Protein AF-A0A427UCH3-F1 (afdb_monomer_lite)

Radius of gyration: 16.62 Å; chains: 1; bounding box: 40×44×36 Å

Structure (mmCIF, N/CA/C/O backbone):
data_AF-A0A427UCH3-F1
#
_entry.id   AF-A0A427UCH3-F1
#
loop_
_atom_site.group_PDB
_atom_site.id
_atom_site.type_symbol
_atom_site.label_atom_id
_atom_site.label_alt_id
_atom_site.label_comp_id
_atom_site.label_asym_id
_atom_site.label_entity_id
_atom_site.label_seq_id
_atom_site.pdbx_PDB_ins_code
_atom_site.Cartn_x
_atom_site.Cartn_y
_atom_site.Cartn_z
_atom_site.occupancy
_atom_site.B_iso_or_equiv
_atom_site.auth_seq_id
_atom_site.auth_comp_id
_atom_site.auth_asym_id
_atom_site.auth_atom_id
_atom_site.pdbx_PDB_model_num
ATOM 1 N N . MET A 1 1 ? -14.580 -13.258 -8.795 1.00 53.81 1 MET A N 1
ATOM 2 C CA . MET A 1 1 ? -13.592 -13.717 -7.803 1.00 53.81 1 MET A CA 1
ATOM 3 C C . MET A 1 1 ? -13.946 -13.201 -6.426 1.00 53.81 1 MET A C 1
ATOM 5 O O . MET A 1 1 ? -14.171 -14.026 -5.560 1.00 53.81 1 MET A O 1
ATOM 9 N N . HIS A 1 2 ? -14.167 -11.894 -6.272 1.00 54.16 2 HIS A N 1
ATOM 10 C CA . HIS A 1 2 ? -14.653 -11.313 -5.014 1.00 54.16 2 HIS A CA 1
ATOM 11 C C . HIS A 1 2 ? -16.099 -10.812 -5.160 1.00 54.16 2 HIS A C 1
ATOM 13 O O . HIS A 1 2 ? -16.547 -10.534 -6.277 1.00 54.16 2 HIS A O 1
ATOM 19 N N . LYS A 1 3 ? -16.847 -10.743 -4.047 1.00 53.16 3 LYS A N 1
ATOM 20 C CA . LYS A 1 3 ? -18.163 -10.068 -3.975 1.00 53.16 3 LYS A CA 1
ATOM 21 C C . LYS A 1 3 ? -17.972 -8.546 -4.135 1.00 53.16 3 LYS A C 1
ATOM 23 O O . LYS A 1 3 ? -16.853 -8.076 -4.306 1.00 53.16 3 LYS A O 1
ATOM 28 N N . THR A 1 4 ? -19.051 -7.761 -4.105 1.00 58.62 4 THR A N 1
ATOM 29 C CA . THR A 1 4 ? -18.969 -6.289 -4.091 1.00 58.62 4 THR A CA 1
ATOM 30 C C . THR A 1 4 ? -18.057 -5.814 -2.954 1.00 58.62 4 THR A C 1
ATOM 32 O O . THR A 1 4 ? -18.387 -6.023 -1.790 1.00 58.62 4 THR A O 1
ATOM 35 N N . ILE A 1 5 ? -16.932 -5.179 -3.297 1.00 65.62 5 ILE A N 1
ATOM 36 C CA . ILE A 1 5 ? -16.004 -4.565 -2.338 1.00 65.62 5 ILE A CA 1
ATOM 37 C C . ILE A 1 5 ? -16.472 -3.132 -2.084 1.00 65.62 5 ILE A C 1
ATOM 39 O O . ILE A 1 5 ? -16.696 -2.365 -3.026 1.00 65.62 5 ILE A O 1
ATOM 43 N N . LEU A 1 6 ? -16.656 -2.779 -0.815 1.00 70.94 6 LEU A N 1
ATOM 44 C CA . LEU A 1 6 ? -17.055 -1.438 -0.406 1.00 70.94 6 LEU A CA 1
ATOM 45 C C . LEU A 1 6 ? -15.803 -0.628 -0.082 1.00 70.94 6 LEU A C 1
ATOM 47 O O . LEU A 1 6 ? -15.117 -0.921 0.884 1.00 70.94 6 LEU A O 1
ATOM 51 N N . LEU A 1 7 ? -15.529 0.403 -0.881 1.00 78.69 7 LEU A N 1
ATOM 52 C CA . LEU A 1 7 ? -14.404 1.308 -0.644 1.00 78.69 7 LEU A CA 1
ATOM 53 C C . LEU A 1 7 ? -14.831 2.516 0.195 1.00 78.69 7 LEU A C 1
ATOM 55 O O . LEU A 1 7 ? -15.853 3.155 -0.105 1.00 78.69 7 LEU A O 1
ATOM 59 N N . THR A 1 8 ? -14.010 2.874 1.183 1.00 83.94 8 THR A N 1
ATOM 60 C CA . THR A 1 8 ? -14.121 4.138 1.924 1.00 83.94 8 THR A CA 1
ATOM 61 C C . THR A 1 8 ? -13.857 5.338 1.004 1.00 83.94 8 THR A C 1
ATOM 63 O O . THR A 1 8 ? -13.273 5.184 -0.078 1.00 83.94 8 THR A O 1
ATOM 66 N N . PRO A 1 9 ? -14.288 6.560 1.367 1.00 87.69 9 PRO A N 1
ATOM 67 C CA . PRO A 1 9 ? -14.000 7.732 0.549 1.00 87.69 9 PRO A CA 1
ATOM 68 C C . PRO A 1 9 ? -12.498 8.047 0.439 1.00 87.69 9 PRO A C 1
ATOM 70 O O . PRO A 1 9 ? -12.105 8.579 -0.601 1.00 87.69 9 PRO A O 1
ATOM 73 N N . LEU A 1 10 ? -11.665 7.690 1.426 1.00 87.69 10 LEU A N 1
ATOM 74 C CA . LEU A 1 10 ? -10.200 7.695 1.308 1.00 87.69 10 LEU A CA 1
ATOM 75 C C . LEU A 1 10 ? -9.702 6.706 0.244 1.00 87.69 10 LEU A C 1
ATOM 77 O O . LEU A 1 10 ? -8.939 7.082 -0.645 1.00 87.69 10 LEU A O 1
ATOM 81 N N . GLN A 1 11 ? -10.154 5.452 0.294 1.00 87.06 11 GLN A N 1
ATOM 82 C CA . GLN A 1 11 ? -9.734 4.416 -0.657 1.00 87.06 11 GLN A CA 1
ATOM 83 C C . GLN A 1 11 ? -10.157 4.738 -2.091 1.00 87.06 11 GLN A C 1
ATOM 85 O O . GLN A 1 11 ? -9.398 4.491 -3.024 1.00 87.06 11 GLN A O 1
ATOM 90 N N . LYS A 1 12 ? -11.343 5.328 -2.282 1.00 87.06 12 LYS A N 1
ATOM 91 C CA . LYS A 1 12 ? -11.791 5.804 -3.600 1.00 87.06 12 LYS A CA 1
ATOM 92 C C . LYS A 1 12 ? -10.859 6.874 -4.157 1.00 87.06 12 LYS A C 1
ATOM 94 O O . LYS A 1 12 ? -10.422 6.745 -5.295 1.00 87.06 12 LYS A O 1
ATOM 99 N N . GLU A 1 13 ? -10.510 7.870 -3.342 1.00 89.81 13 GLU A N 1
ATOM 100 C CA . GLU A 1 13 ? -9.579 8.929 -3.747 1.00 89.81 13 GLU A CA 1
ATOM 101 C C 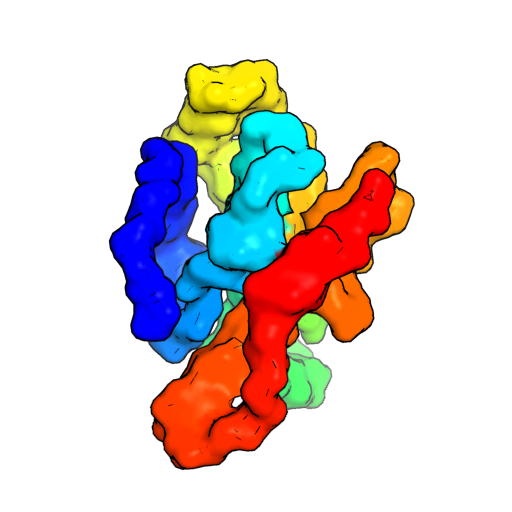. GLU A 1 13 ? -8.215 8.344 -4.135 1.00 89.81 13 GLU A C 1
ATOM 103 O O . GLU A 1 13 ? -7.663 8.699 -5.173 1.00 89.81 13 GLU A O 1
ATOM 108 N N . LEU A 1 14 ? -7.697 7.396 -3.343 1.00 87.81 14 LEU A N 1
ATOM 109 C CA . LEU A 1 14 ? -6.447 6.692 -3.639 1.00 87.81 14 LEU A CA 1
ATOM 110 C C . LEU A 1 14 ? -6.528 5.959 -4.981 1.00 87.81 14 LEU A C 1
ATOM 112 O O . LEU A 1 14 ? -5.664 6.154 -5.838 1.00 87.81 14 LEU A O 1
ATOM 116 N N . VAL A 1 15 ? -7.574 5.157 -5.197 1.00 85.75 15 VAL A N 1
ATOM 117 C CA . VAL A 1 15 ? -7.770 4.395 -6.439 1.00 85.75 15 VAL A CA 1
ATOM 118 C C . VAL A 1 15 ? -7.819 5.309 -7.659 1.00 85.75 15 VAL A C 1
ATOM 120 O O . VAL A 1 15 ? -7.314 4.925 -8.710 1.00 85.75 15 VAL A O 1
ATOM 123 N N . GLU A 1 16 ? -8.372 6.513 -7.544 1.00 86.94 16 GLU A N 1
ATOM 124 C CA . GLU A 1 16 ? -8.479 7.475 -8.647 1.00 86.94 16 GLU A CA 1
ATOM 125 C C . GLU A 1 16 ? -7.159 8.200 -8.980 1.00 86.94 16 GLU A C 1
ATOM 127 O O . GLU A 1 16 ? -7.059 8.849 -10.024 1.00 86.94 16 GLU A O 1
ATOM 132 N N . THR A 1 17 ? -6.109 8.043 -8.169 1.00 87.62 17 THR A N 1
ATOM 133 C CA . THR A 1 17 ? -4.807 8.676 -8.423 1.00 87.62 17 THR A CA 1
ATOM 134 C C . THR A 1 17 ? -4.065 8.083 -9.630 1.00 87.62 17 THR A C 1
ATOM 136 O O . THR A 1 17 ? -4.065 6.865 -9.821 1.00 87.62 17 THR A O 1
ATOM 139 N N . PRO A 1 18 ? -3.321 8.886 -10.419 1.00 85.56 18 PRO A N 1
ATOM 140 C CA . PRO A 1 18 ? -2.504 8.380 -11.531 1.00 85.56 18 PRO A CA 1
ATOM 141 C C . PRO A 1 18 ? -1.542 7.246 -11.137 1.00 85.56 18 PRO A C 1
ATOM 143 O O . PRO A 1 18 ? -1.284 6.337 -11.928 1.00 85.56 18 PRO A O 1
ATOM 146 N N . GLN A 1 19 ? -1.029 7.292 -9.905 1.00 85.69 19 GLN A N 1
ATOM 147 C CA . GLN A 1 19 ? -0.096 6.325 -9.336 1.00 85.69 19 GLN A CA 1
ATOM 148 C C . GLN A 1 19 ? -0.698 4.921 -9.227 1.00 85.69 19 GLN A C 1
ATOM 150 O O . GLN A 1 19 ? 0.004 3.959 -9.529 1.00 85.69 19 GLN A O 1
ATOM 155 N N . LEU A 1 20 ? -1.977 4.801 -8.851 1.00 82.44 20 LEU A N 1
ATOM 156 C CA . LEU A 1 20 ? -2.697 3.522 -8.833 1.00 82.44 20 LEU A CA 1
ATOM 157 C C . LEU A 1 20 ? -3.349 3.201 -10.180 1.00 82.44 20 LEU A C 1
ATOM 159 O O . LEU A 1 20 ? -3.349 2.056 -10.623 1.00 82.44 20 LEU A O 1
ATOM 163 N N . GLN A 1 21 ? -3.844 4.208 -10.895 1.00 83.12 21 GLN A N 1
ATOM 164 C CA . GLN A 1 21 ? -4.494 4.036 -12.196 1.00 83.12 21 GLN A CA 1
ATOM 165 C C . GLN A 1 21 ? -3.574 3.408 -13.253 1.00 83.12 21 GLN A C 1
ATOM 167 O O . GLN A 1 21 ? -4.046 2.668 -14.119 1.00 83.12 21 GLN A O 1
ATOM 172 N N . ARG A 1 22 ? -2.257 3.638 -13.167 1.00 80.44 22 ARG A N 1
ATOM 173 C CA . ARG A 1 22 ? -1.258 2.996 -14.043 1.00 80.44 22 ARG A CA 1
ATOM 174 C C . ARG A 1 22 ? -1.181 1.473 -13.870 1.00 80.44 22 ARG A C 1
ATOM 176 O O . ARG A 1 22 ? -0.729 0.785 -14.779 1.00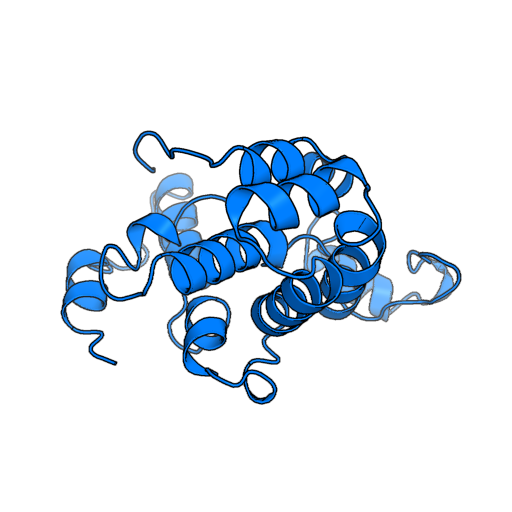 80.44 22 ARG A O 1
ATOM 183 N N . LEU A 1 23 ? -1.638 0.956 -12.728 1.00 73.81 23 LEU A N 1
ATOM 184 C CA . LEU A 1 23 ? -1.674 -0.468 -12.400 1.00 73.81 23 LEU A CA 1
ATOM 185 C C . LEU A 1 23 ? -3.004 -1.117 -12.793 1.00 73.81 23 LEU A C 1
ATOM 187 O O . LEU A 1 23 ? -3.204 -2.287 -12.514 1.00 73.81 23 LEU A O 1
ATOM 191 N N . ARG A 1 24 ? -3.919 -0.427 -13.495 1.00 67.75 24 ARG A N 1
ATOM 192 C CA . ARG A 1 24 ? -5.168 -1.049 -13.989 1.00 67.75 24 ARG A CA 1
ATOM 193 C C . ARG A 1 24 ? -4.933 -2.334 -14.796 1.00 67.75 24 ARG A C 1
ATOM 195 O O . ARG A 1 24 ? -5.820 -3.183 -14.851 1.00 67.75 24 ARG A O 1
ATOM 202 N N . SER A 1 25 ? -3.758 -2.462 -15.414 1.00 54.16 25 SER A N 1
ATOM 203 C CA . SER A 1 25 ? -3.326 -3.647 -16.165 1.00 54.16 25 SER A CA 1
ATOM 204 C C . SER A 1 25 ? -2.624 -4.711 -15.304 1.00 54.16 25 SER A C 1
ATOM 206 O O . SER A 1 25 ? -2.445 -5.830 -15.769 1.00 54.16 25 SER A O 1
ATOM 208 N N . ILE A 1 26 ? -2.217 -4.366 -14.079 1.00 52.62 26 ILE A N 1
ATOM 209 C CA . ILE A 1 26 ? -1.569 -5.223 -13.077 1.00 52.62 26 ILE A CA 1
ATOM 210 C C . ILE A 1 26 ? -2.593 -5.387 -11.947 1.00 52.62 26 ILE A C 1
ATOM 212 O O . ILE A 1 26 ? -2.617 -4.641 -10.975 1.00 52.62 26 ILE A O 1
ATOM 216 N N . GLN A 1 27 ? -3.574 -6.263 -12.157 1.00 48.00 27 GLN A N 1
ATOM 217 C CA . GLN A 1 27 ? -4.700 -6.390 -11.237 1.00 48.00 27 GLN A CA 1
ATOM 218 C C . GLN A 1 27 ? -4.277 -7.092 -9.938 1.00 48.00 27 GLN A C 1
ATOM 220 O O . GLN A 1 27 ? -4.256 -8.316 -9.904 1.00 48.00 27 GLN A O 1
ATOM 225 N N . GLN A 1 28 ? -4.046 -6.331 -8.870 1.00 53.16 28 GLN A N 1
ATOM 226 C CA . GLN A 1 28 ? -3.952 -6.806 -7.482 1.00 53.16 28 GLN A CA 1
ATOM 227 C C . GLN A 1 28 ? -4.889 -5.949 -6.632 1.00 53.16 28 GLN A C 1
ATOM 229 O O . GLN A 1 28 ? -4.505 -4.944 -6.051 1.00 53.16 28 GLN A O 1
ATOM 234 N N . LEU A 1 29 ? -6.176 -6.288 -6.624 1.00 50.06 29 LEU A N 1
ATOM 235 C CA . LEU A 1 29 ? -7.104 -5.730 -5.644 1.00 50.06 29 LEU A CA 1
ATOM 236 C C . LEU A 1 29 ? -8.047 -6.818 -5.159 1.00 50.06 29 LEU A C 1
ATOM 238 O O . LEU A 1 29 ? -8.784 -7.402 -5.960 1.00 50.06 29 LEU A O 1
ATOM 242 N N . GLY A 1 30 ? -8.083 -6.990 -3.837 1.00 48.44 30 GLY A N 1
ATOM 243 C CA . GLY A 1 30 ? -9.351 -7.236 -3.161 1.00 48.44 30 GLY A CA 1
ATOM 244 C C . GLY A 1 30 ? -9.413 -8.324 -2.097 1.00 48.44 30 GLY A C 1
ATOM 245 O O . GLY A 1 30 ? -10.529 -8.617 -1.678 1.00 48.44 30 GLY A O 1
ATOM 246 N N . LEU A 1 31 ? -8.301 -8.904 -1.636 1.00 49.47 31 LEU A N 1
ATOM 247 C CA . LEU A 1 31 ? -8.389 -9.979 -0.639 1.00 49.47 31 LEU A CA 1
ATOM 248 C C . LEU A 1 31 ? -8.176 -9.561 0.813 1.00 49.47 31 LEU A C 1
ATOM 250 O O . LEU A 1 31 ? -8.686 -10.268 1.665 1.00 49.47 31 LEU A O 1
ATOM 254 N N . VAL A 1 32 ? -7.580 -8.409 1.143 1.00 50.78 32 VAL A N 1
ATOM 255 C CA . VAL A 1 32 ? -7.408 -8.012 2.564 1.00 50.78 32 VAL A CA 1
ATOM 256 C C . VAL A 1 32 ? -8.732 -8.041 3.347 1.00 50.78 32 VAL A C 1
ATOM 258 O O . VAL A 1 32 ? -8.791 -8.578 4.451 1.00 50.78 32 VAL A O 1
ATOM 261 N N . ASP A 1 33 ? -9.809 -7.545 2.735 1.00 49.62 33 ASP A N 1
ATOM 262 C CA . ASP A 1 33 ? -11.159 -7.533 3.316 1.00 49.62 33 ASP A CA 1
ATOM 263 C C . ASP A 1 33 ? -11.754 -8.939 3.522 1.00 49.62 33 ASP A C 1
ATOM 265 O O . ASP A 1 33 ? -12.588 -9.151 4.403 1.00 49.62 33 ASP A O 1
ATOM 269 N N . ILE A 1 34 ? -11.335 -9.900 2.695 1.00 51.19 34 ILE A N 1
ATOM 270 C CA . ILE A 1 34 ? -11.792 -11.293 2.730 1.00 51.19 34 ILE A CA 1
ATOM 271 C C . ILE A 1 34 ? -10.908 -12.124 3.660 1.00 51.19 34 ILE A C 1
ATOM 273 O O . ILE A 1 34 ? -11.433 -13.023 4.307 1.00 51.19 34 ILE A O 1
ATOM 277 N N . VAL A 1 35 ? -9.606 -11.818 3.766 1.00 54.16 35 VAL A N 1
ATOM 278 C CA . VAL A 1 35 ? -8.674 -12.587 4.597 1.00 54.16 35 VAL A CA 1
ATOM 279 C C . VAL A 1 35 ? -8.860 -12.295 6.089 1.00 54.16 35 VAL A C 1
ATOM 281 O O . VAL A 1 35 ? -8.677 -13.192 6.891 1.00 54.16 35 VAL A O 1
ATOM 284 N N . TYR A 1 36 ? -9.284 -11.105 6.526 1.00 57.41 36 TYR A N 1
ATOM 285 C CA . TYR A 1 36 ? -9.382 -10.852 7.979 1.00 57.41 36 TYR A CA 1
ATOM 286 C C . TYR A 1 36 ? -10.655 -10.119 8.438 1.00 57.41 36 TYR A C 1
ATOM 288 O O . TYR A 1 36 ? -10.575 -9.058 9.068 1.00 57.41 36 TYR A O 1
ATOM 296 N N . PRO A 1 37 ? -11.860 -10.673 8.194 1.00 47.91 37 PRO A N 1
ATOM 297 C CA . PRO A 1 37 ? -13.099 -10.093 8.694 1.00 47.91 37 PRO A CA 1
ATOM 298 C C . PRO A 1 37 ? -13.250 -10.333 10.208 1.00 47.91 37 PRO A C 1
ATOM 300 O O . PRO A 1 37 ? -13.728 -11.375 10.647 1.00 47.91 37 PRO A O 1
ATOM 303 N N . GLY A 1 38 ? -12.888 -9.334 11.021 1.00 54.38 38 GLY A N 1
ATOM 304 C CA . GLY A 1 38 ? -13.375 -9.207 12.406 1.00 54.38 38 GLY A CA 1
ATOM 305 C C . GLY A 1 38 ? -12.353 -9.335 13.540 1.00 54.38 38 GLY A C 1
ATOM 306 O O . GLY A 1 38 ? -12.752 -9.210 14.695 1.00 54.38 38 GLY A O 1
ATOM 307 N N . ALA A 1 39 ? -11.064 -9.540 13.253 1.00 63.12 39 ALA A N 1
ATOM 308 C CA . ALA A 1 39 ? -10.031 -9.685 14.291 1.00 63.12 39 ALA A CA 1
ATOM 309 C C . ALA A 1 39 ? -9.334 -8.366 14.688 1.00 63.12 39 ALA A C 1
ATOM 311 O O . ALA A 1 39 ? -8.638 -8.326 15.701 1.00 63.12 39 ALA A O 1
ATOM 312 N N . LEU A 1 40 ? -9.507 -7.289 13.912 1.00 73.88 40 LEU A N 1
ATOM 313 C CA . LEU A 1 40 ? -8.768 -6.035 14.094 1.00 73.88 40 LEU A CA 1
ATOM 314 C C . LEU A 1 40 ? -9.677 -4.860 14.489 1.00 73.88 40 LEU A C 1
ATOM 316 O O . LEU A 1 40 ? -10.801 -4.760 13.985 1.00 73.88 40 LEU A O 1
ATOM 320 N N . PRO A 1 41 ? -9.188 -3.926 15.332 1.00 82.69 41 PRO A N 1
ATOM 321 C CA . PRO A 1 41 ? -9.808 -2.617 15.511 1.00 82.69 41 PRO A CA 1
ATOM 322 C C . PRO A 1 41 ? -10.018 -1.902 14.170 1.00 82.69 41 PRO A C 1
ATOM 324 O O . PRO A 1 41 ? -9.214 -2.051 13.250 1.00 82.69 41 PRO A O 1
ATOM 327 N N . GLN A 1 42 ? -11.065 -1.078 14.071 1.00 79.44 42 GLN A N 1
ATOM 328 C CA . GLN A 1 42 ? -11.433 -0.397 12.821 1.00 79.44 42 GLN A CA 1
ATOM 329 C C . GLN A 1 42 ? -10.279 0.429 12.224 1.00 79.44 42 GLN A C 1
ATOM 331 O O . GLN A 1 42 ? -10.106 0.451 11.010 1.00 79.44 42 GLN A O 1
ATOM 336 N N . GLU A 1 43 ? -9.478 1.076 13.072 1.00 82.88 43 GLU A N 1
ATOM 337 C CA . GLU A 1 43 ? -8.301 1.846 12.659 1.00 82.88 43 GLU A CA 1
ATOM 338 C C . GLU A 1 43 ? -7.224 0.958 12.018 1.00 82.88 43 GLU A C 1
ATOM 340 O O . GLU A 1 43 ? -6.756 1.236 10.913 1.00 82.88 43 GLU A O 1
ATOM 345 N N . ASP A 1 44 ? -6.863 -0.140 12.687 1.00 85.38 44 ASP A N 1
ATOM 346 C CA . ASP A 1 44 ? -5.864 -1.088 12.191 1.00 85.38 44 ASP A CA 1
ATOM 347 C C . ASP A 1 44 ? -6.343 -1.744 10.889 1.00 85.38 44 ASP A C 1
ATOM 349 O O . ASP A 1 44 ? -5.559 -1.922 9.960 1.00 85.38 44 ASP A O 1
ATOM 353 N N . LYS A 1 45 ? -7.646 -2.039 10.783 1.00 82.94 45 LYS A N 1
ATOM 354 C CA . LYS A 1 45 ? -8.250 -2.595 9.567 1.00 82.94 45 LYS A CA 1
ATOM 355 C C . LYS A 1 45 ? -8.041 -1.671 8.367 1.00 82.94 45 LYS A C 1
ATOM 357 O O . LYS A 1 45 ? -7.551 -2.121 7.335 1.00 82.94 45 LYS A O 1
ATOM 362 N N . VAL A 1 46 ? -8.330 -0.375 8.520 1.00 84.75 46 VAL A N 1
ATOM 363 C CA . VAL A 1 46 ? -8.121 0.609 7.445 1.00 84.75 46 VAL A CA 1
ATOM 364 C C . VAL A 1 46 ? -6.645 0.690 7.055 1.00 84.75 46 VAL A C 1
ATOM 366 O O . VAL A 1 46 ? -6.338 0.755 5.866 1.00 84.75 46 VAL A O 1
ATOM 369 N N . LYS A 1 47 ? -5.719 0.629 8.023 1.00 88.25 47 LYS A N 1
ATOM 370 C CA . LYS A 1 47 ? -4.278 0.621 7.730 1.00 88.25 47 LYS A CA 1
ATOM 371 C C . LYS A 1 47 ? -3.871 -0.588 6.892 1.00 88.25 47 LYS A C 1
ATOM 373 O O . LYS A 1 47 ? -3.194 -0.428 5.881 1.00 88.25 47 LYS A O 1
ATOM 378 N N . VAL A 1 48 ? -4.319 -1.785 7.265 1.00 85.44 48 VAL A N 1
ATOM 379 C CA . VAL A 1 48 ? -4.018 -3.018 6.521 1.00 85.44 48 VAL A CA 1
ATOM 380 C C . VAL A 1 48 ? -4.641 -2.969 5.119 1.00 85.44 48 VAL A C 1
ATOM 382 O O . VAL A 1 48 ? -3.966 -3.276 4.143 1.00 85.44 48 VAL A O 1
ATOM 385 N N . GLU A 1 49 ? -5.887 -2.512 4.977 1.00 83.50 49 GLU A N 1
ATOM 386 C CA . GLU A 1 49 ? -6.546 -2.375 3.669 1.00 83.50 49 GLU A CA 1
ATOM 387 C C . GLU A 1 49 ? -5.822 -1.389 2.749 1.00 83.50 49 GLU A C 1
ATOM 389 O O . GLU A 1 49 ? -5.582 -1.692 1.580 1.00 83.50 49 GLU A O 1
ATOM 394 N N . VAL A 1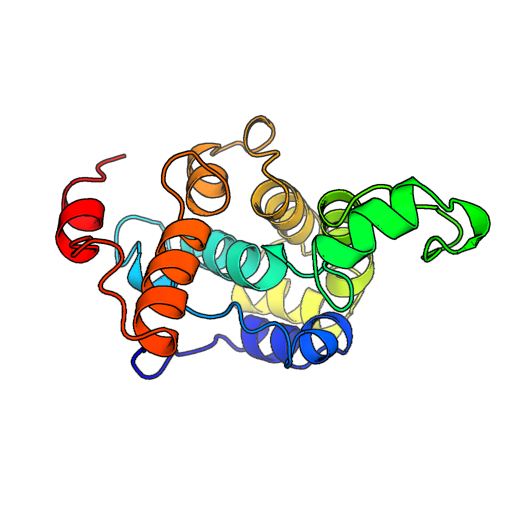 50 ? -5.453 -0.214 3.267 1.00 87.69 50 VAL A N 1
ATOM 395 C CA . VAL A 1 50 ? -4.712 0.792 2.499 1.00 87.69 50 VAL A CA 1
ATOM 396 C C . VAL A 1 50 ? -3.305 0.289 2.165 1.00 87.69 50 VAL A C 1
ATOM 398 O O . VAL A 1 50 ? -2.846 0.492 1.045 1.00 87.69 50 VAL A O 1
ATOM 401 N N . ALA A 1 51 ? -2.634 -0.424 3.071 1.00 88.38 51 ALA A N 1
ATOM 402 C CA . ALA A 1 51 ? -1.339 -1.040 2.791 1.00 88.38 51 ALA A CA 1
ATOM 403 C C . ALA A 1 51 ? -1.433 -2.111 1.699 1.00 88.38 51 ALA A C 1
ATOM 405 O O . ALA A 1 51 ? -0.641 -2.077 0.762 1.00 88.38 51 ALA A O 1
ATOM 406 N N . GLY A 1 52 ? -2.434 -2.994 1.748 1.00 82.19 52 GLY A N 1
ATOM 407 C CA . GLY A 1 52 ? -2.669 -3.979 0.691 1.00 82.19 52 GLY A CA 1
ATOM 408 C C . GLY A 1 52 ? -3.032 -3.340 -0.651 1.00 82.19 52 GLY A C 1
ATOM 409 O O . GLY A 1 52 ? -2.550 -3.780 -1.687 1.00 82.19 52 GLY A O 1
ATOM 410 N N . LEU A 1 53 ? -3.809 -2.252 -0.649 1.00 83.88 53 LEU A N 1
ATOM 411 C CA . LEU A 1 53 ? -4.109 -1.460 -1.850 1.00 83.88 53 LEU A CA 1
ATOM 412 C C . LEU A 1 53 ? -2.841 -0.848 -2.476 1.00 83.88 53 LEU A C 1
ATOM 414 O O . LEU A 1 53 ? -2.779 -0.672 -3.690 1.00 83.88 53 LEU A O 1
ATOM 418 N N . LEU A 1 54 ? -1.845 -0.496 -1.660 1.00 87.06 54 LEU A N 1
ATOM 419 C CA . LEU A 1 54 ? -0.661 0.246 -2.094 1.00 87.06 54 LEU A CA 1
ATOM 420 C C . LEU A 1 54 ? 0.615 -0.598 -2.211 1.00 87.06 54 LEU A C 1
ATOM 422 O O . LEU A 1 54 ? 1.627 -0.052 -2.647 1.00 87.06 54 LEU A O 1
ATOM 426 N N . HIS A 1 55 ? 0.603 -1.886 -1.862 1.00 85.44 55 HIS A N 1
ATOM 427 C CA . HIS A 1 55 ? 1.833 -2.686 -1.799 1.00 85.44 55 HIS A CA 1
ATOM 428 C C . HIS A 1 55 ? 2.561 -2.780 -3.153 1.00 85.44 55 HIS A C 1
ATOM 430 O O . HIS A 1 55 ? 3.759 -2.491 -3.229 1.00 85.44 55 HIS A O 1
ATOM 436 N N . ASP A 1 56 ? 1.818 -2.968 -4.249 1.00 79.62 56 ASP A N 1
ATOM 437 C CA . ASP A 1 56 ? 2.385 -2.971 -5.603 1.00 79.62 56 ASP A CA 1
ATOM 438 C C . ASP A 1 56 ? 2.496 -1.590 -6.249 1.00 79.62 56 ASP A C 1
ATOM 440 O O . ASP A 1 56 ? 2.805 -1.487 -7.440 1.00 79.62 56 ASP A O 1
ATOM 444 N N . VAL A 1 57 ? 2.246 -0.491 -5.526 1.00 84.12 57 VAL A N 1
ATOM 445 C CA . VAL A 1 57 ? 2.194 0.835 -6.160 1.00 84.12 57 VAL A CA 1
ATOM 446 C C . VAL A 1 57 ? 3.509 1.227 -6.830 1.00 84.12 57 VAL A C 1
ATOM 448 O O . VAL A 1 57 ? 3.503 2.058 -7.734 1.00 84.12 57 VAL A O 1
ATOM 451 N N . GLY A 1 58 ? 4.624 0.612 -6.439 1.00 80.44 58 GLY A N 1
ATOM 452 C CA . GLY A 1 58 ? 5.947 0.745 -7.035 1.00 80.44 58 GLY A CA 1
ATOM 453 C C . GLY A 1 58 ? 6.248 -0.203 -8.204 1.00 80.44 58 GLY A C 1
ATOM 454 O O . GLY A 1 58 ? 7.311 -0.089 -8.813 1.00 80.44 58 GLY A O 1
ATOM 455 N N . HIS A 1 59 ? 5.350 -1.109 -8.591 1.00 77.88 59 HIS A N 1
ATOM 456 C CA . HIS A 1 59 ? 5.606 -2.005 -9.719 1.00 77.88 59 HIS A CA 1
ATOM 457 C C . HIS A 1 59 ? 5.742 -1.234 -11.038 1.00 77.88 59 HIS A C 1
ATOM 459 O O . HIS A 1 59 ? 5.097 -0.208 -11.291 1.00 77.88 59 HIS A O 1
ATOM 465 N N . SER A 1 60 ? 6.644 -1.719 -11.889 1.00 68.75 60 SER A N 1
ATOM 466 C CA . SER A 1 60 ? 6.822 -1.230 -13.256 1.00 68.75 60 SER A CA 1
ATOM 467 C C . SER A 1 60 ? 5.977 -2.053 -14.236 1.00 68.75 60 SER A C 1
ATOM 469 O O . SER A 1 60 ? 5.422 -3.091 -13.871 1.00 68.75 60 SER A O 1
ATOM 471 N N . ALA A 1 61 ? 5.849 -1.597 -15.487 1.00 63.16 61 ALA A N 1
ATOM 472 C CA . ALA A 1 61 ? 5.196 -2.400 -16.519 1.00 63.16 61 ALA A CA 1
ATOM 473 C C . ALA A 1 61 ? 5.906 -3.762 -16.639 1.00 63.16 61 ALA A C 1
ATOM 475 O O . ALA A 1 61 ? 7.130 -3.798 -16.720 1.00 63.16 61 ALA A O 1
ATOM 476 N N . TYR A 1 62 ? 5.138 -4.857 -16.663 1.00 59.88 62 TYR A N 1
ATOM 477 C CA . TYR A 1 62 ? 5.631 -6.247 -16.644 1.00 59.88 62 TYR A CA 1
ATOM 478 C C . TYR A 1 62 ? 6.313 -6.701 -15.331 1.00 59.88 62 TYR A C 1
ATOM 480 O O . TYR A 1 62 ? 6.996 -7.728 -15.323 1.00 59.88 62 TYR A O 1
ATOM 488 N N . SER A 1 63 ? 6.102 -5.986 -14.218 1.00 67.31 63 SER A N 1
ATOM 489 C CA . SER A 1 63 ? 6.516 -6.387 -12.861 1.00 67.31 63 SER A CA 1
ATOM 490 C C . SER A 1 63 ? 7.997 -6.809 -12.793 1.00 67.31 63 SER A C 1
ATOM 492 O O . SER A 1 63 ? 8.871 -6.079 -13.267 1.00 67.31 63 SER A O 1
ATOM 494 N N . HIS A 1 64 ? 8.299 -7.986 -12.233 1.00 67.44 64 HIS A N 1
ATOM 495 C CA . HIS A 1 64 ? 9.668 -8.477 -12.046 1.00 67.44 64 HIS A CA 1
ATOM 496 C C . HIS A 1 64 ? 10.442 -8.712 -13.351 1.00 67.44 64 HIS A C 1
ATOM 498 O O . HIS A 1 64 ? 11.671 -8.653 -13.346 1.00 67.44 64 HIS A O 1
ATOM 504 N N . ALA A 1 65 ? 9.759 -8.928 -14.484 1.00 64.94 65 ALA A N 1
ATOM 505 C CA . ALA A 1 65 ? 10.432 -9.177 -15.761 1.00 64.94 65 ALA A CA 1
ATOM 506 C C . ALA A 1 65 ? 11.282 -7.977 -16.207 1.00 64.94 65 ALA A C 1
ATOM 508 O O . ALA A 1 65 ? 12.335 -8.147 -16.821 1.00 64.94 65 ALA A O 1
ATOM 509 N N . VAL A 1 66 ? 10.835 -6.761 -15.883 1.00 68.94 66 VAL A N 1
ATOM 510 C CA . VAL A 1 66 ? 11.552 -5.527 -16.215 1.00 68.94 66 VAL A CA 1
ATOM 511 C C . VAL A 1 66 ? 12.506 -5.116 -15.097 1.00 68.94 66 VAL A C 1
ATOM 513 O O . VAL A 1 66 ? 13.548 -4.541 -15.396 1.00 68.94 66 VAL A O 1
ATOM 516 N N . GLU A 1 67 ? 12.247 -5.471 -13.837 1.00 68.38 67 GLU A N 1
ATOM 517 C CA . GLU A 1 67 ? 13.167 -5.159 -12.734 1.00 68.38 67 GLU A CA 1
ATOM 518 C C . GLU A 1 67 ? 14.575 -5.716 -12.953 1.00 68.38 67 GLU A C 1
ATOM 520 O O . GLU A 1 67 ? 15.555 -4.990 -12.791 1.00 68.38 67 GLU A O 1
ATOM 525 N N . ASP A 1 68 ? 14.696 -6.974 -13.378 1.00 71.38 68 ASP A N 1
ATOM 526 C CA . ASP A 1 68 ? 16.003 -7.579 -13.650 1.00 71.38 68 ASP A CA 1
ATOM 527 C C . ASP A 1 68 ? 16.725 -6.895 -14.816 1.00 71.38 68 ASP A C 1
ATOM 529 O O . ASP A 1 68 ? 17.950 -6.730 -14.800 1.00 71.38 68 ASP A O 1
ATOM 533 N N . VAL A 1 69 ? 15.970 -6.446 -15.820 1.00 73.69 69 VAL A N 1
ATOM 534 C CA . VAL A 1 69 ? 16.499 -5.686 -16.958 1.00 73.69 69 VAL A CA 1
ATOM 535 C C . VAL A 1 69 ? 16.979 -4.306 -16.506 1.00 73.69 69 VAL A C 1
ATOM 537 O O . VAL A 1 69 ? 18.077 -3.897 -16.883 1.00 73.69 69 VAL A O 1
ATOM 540 N N . LEU A 1 70 ? 16.214 -3.610 -15.662 1.00 72.00 70 LEU A N 1
ATOM 541 C CA . LEU A 1 70 ? 16.570 -2.302 -15.100 1.00 72.00 70 LEU A CA 1
ATOM 542 C C . LEU A 1 70 ? 17.772 -2.393 -14.152 1.00 72.00 70 LEU A C 1
ATOM 544 O O . LEU A 1 70 ? 18.644 -1.521 -14.157 1.00 72.00 70 LEU A O 1
ATOM 548 N N . LYS A 1 71 ? 17.881 -3.473 -13.371 1.00 71.12 71 LYS A N 1
ATOM 549 C CA . LYS A 1 71 ? 19.064 -3.744 -12.542 1.00 71.12 71 LYS 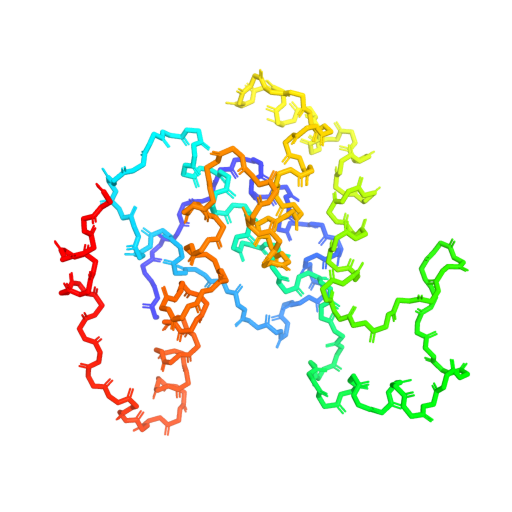A CA 1
ATOM 550 C C . LYS A 1 71 ? 20.320 -3.864 -13.401 1.00 71.12 71 LYS A C 1
ATOM 552 O O . LYS A 1 71 ? 21.332 -3.252 -13.063 1.00 71.12 71 LYS A O 1
ATOM 557 N N . ARG A 1 72 ? 20.239 -4.580 -14.528 1.00 74.62 72 ARG A N 1
ATOM 558 C CA . ARG A 1 72 ? 21.356 -4.782 -15.472 1.00 74.62 72 ARG A CA 1
ATOM 559 C C . ARG A 1 72 ? 21.692 -3.555 -16.320 1.00 74.62 72 ARG A C 1
ATOM 561 O O . ARG A 1 72 ? 22.812 -3.475 -16.809 1.00 74.62 72 ARG A O 1
ATOM 568 N N . ASN A 1 73 ? 20.759 -2.617 -16.484 1.00 75.31 73 ASN A N 1
ATOM 569 C CA . ASN A 1 73 ? 20.931 -1.426 -17.317 1.00 75.31 73 ASN A CA 1
ATOM 570 C C . ASN A 1 73 ? 20.653 -0.148 -16.498 1.00 75.31 73 ASN A C 1
ATOM 572 O O . ASN A 1 73 ? 19.544 0.390 -16.553 1.00 75.31 73 ASN A O 1
ATOM 576 N N . PRO A 1 74 ? 21.641 0.352 -15.728 1.00 73.25 74 PRO A N 1
ATOM 577 C CA . PRO A 1 74 ? 21.475 1.524 -14.864 1.00 73.25 74 PRO A CA 1
ATOM 578 C C . PRO A 1 74 ? 21.028 2.789 -15.607 1.00 73.25 74 PRO A C 1
ATOM 580 O O . PRO A 1 74 ? 20.279 3.590 -15.053 1.00 73.25 74 PRO A O 1
ATOM 583 N N . ASP A 1 75 ? 21.433 2.929 -16.870 1.00 76.31 75 ASP A N 1
ATOM 584 C CA . ASP A 1 75 ? 21.206 4.121 -17.695 1.00 76.31 75 ASP A CA 1
ATOM 585 C C . ASP A 1 75 ? 19.732 4.342 -18.068 1.00 76.31 75 ASP A C 1
ATOM 587 O O . ASP A 1 75 ? 19.329 5.463 -18.370 1.00 76.31 75 ASP A O 1
ATOM 591 N N . ILE A 1 76 ? 18.915 3.284 -18.032 1.00 72.69 76 ILE A N 1
ATOM 592 C CA . ILE A 1 76 ? 17.478 3.334 -18.350 1.00 72.69 76 ILE A CA 1
ATOM 593 C C . ILE A 1 76 ? 16.593 3.236 -17.101 1.00 72.69 76 ILE A C 1
ATOM 595 O O . ILE A 1 76 ? 15.373 3.110 -17.221 1.00 72.69 76 ILE A O 1
ATOM 599 N N . ARG A 1 77 ? 17.183 3.263 -15.895 1.00 69.06 77 ARG A N 1
ATOM 600 C CA . ARG A 1 77 ? 16.409 3.185 -14.652 1.00 69.06 77 ARG A CA 1
ATOM 601 C C . ARG A 1 77 ? 15.508 4.413 -14.515 1.00 69.06 77 ARG A C 1
ATOM 603 O O . ARG A 1 77 ? 15.998 5.538 -14.642 1.00 69.06 77 ARG A O 1
ATOM 610 N N . PRO A 1 78 ? 14.210 4.228 -14.219 1.00 63.88 78 PRO A N 1
ATOM 611 C CA . PRO A 1 78 ? 13.318 5.350 -13.989 1.00 63.88 78 PRO A CA 1
ATOM 612 C C . PRO A 1 78 ? 13.819 6.164 -12.792 1.00 63.88 78 PRO A C 1
ATOM 614 O O . PRO A 1 78 ? 14.015 5.641 -11.695 1.00 63.88 78 PRO A O 1
ATOM 617 N N . GLN A 1 79 ? 14.044 7.455 -13.024 1.00 64.19 79 GLN A N 1
ATOM 618 C CA . GLN A 1 79 ? 14.416 8.410 -11.989 1.00 64.19 79 GLN A CA 1
ATOM 619 C C . GLN A 1 79 ? 13.158 9.147 -11.545 1.00 64.19 79 GLN A C 1
ATOM 621 O O . GLN A 1 79 ? 12.506 9.808 -12.354 1.00 64.19 79 GLN A O 1
ATOM 626 N N . TYR A 1 80 ? 12.825 9.054 -10.261 1.00 60.38 80 TYR A N 1
ATOM 627 C CA . TYR A 1 80 ? 11.719 9.807 -9.674 1.00 60.38 80 TYR A CA 1
ATOM 628 C C . TYR A 1 80 ? 12.280 10.780 -8.641 1.00 60.38 80 TYR A C 1
ATOM 630 O O . TYR A 1 80 ? 12.982 10.379 -7.714 1.00 60.38 80 TYR A O 1
ATOM 638 N N . GLY A 1 81 ? 12.050 12.078 -8.853 1.00 58.44 81 GLY A N 1
ATOM 639 C CA . GLY A 1 81 ? 12.630 13.128 -8.008 1.00 58.44 81 GLY A CA 1
ATOM 640 C C . GLY A 1 81 ? 14.167 13.171 -8.013 1.00 58.44 81 GLY A C 1
ATOM 641 O O . GLY A 1 81 ? 14.758 13.603 -7.031 1.00 58.44 81 GLY A O 1
ATOM 642 N N . GLY A 1 82 ? 14.821 12.690 -9.080 1.00 60.59 82 GLY A N 1
ATOM 643 C CA . GLY A 1 82 ? 16.287 12.678 -9.210 1.00 60.59 82 GLY A CA 1
ATOM 644 C C . GLY A 1 82 ? 17.005 11.540 -8.471 1.00 60.59 82 GLY A C 1
ATOM 645 O O . GLY A 1 82 ? 18.232 11.500 -8.476 1.00 60.59 82 GLY A O 1
ATOM 646 N N . ILE A 1 83 ? 16.268 10.605 -7.859 1.00 58.22 83 ILE A N 1
ATOM 647 C CA . ILE A 1 83 ? 16.832 9.447 -7.154 1.00 58.22 83 ILE A CA 1
ATOM 648 C C . ILE A 1 83 ? 16.524 8.173 -7.947 1.00 58.22 83 ILE A C 1
ATOM 650 O O . ILE A 1 83 ? 15.375 7.914 -8.311 1.00 58.22 83 ILE A O 1
ATOM 654 N N . ILE A 1 84 ? 17.557 7.364 -8.196 1.00 63.19 84 ILE A N 1
ATOM 655 C CA . ILE A 1 84 ? 17.418 6.012 -8.748 1.00 63.19 84 ILE A CA 1
ATOM 656 C C . ILE A 1 84 ? 16.936 5.093 -7.623 1.00 63.19 84 ILE A C 1
ATOM 658 O O . ILE A 1 84 ? 17.578 5.001 -6.577 1.00 63.19 84 ILE A O 1
ATOM 662 N N . ARG A 1 85 ? 15.812 4.404 -7.831 1.00 67.94 85 ARG A N 1
ATOM 663 C CA . ARG A 1 85 ? 15.297 3.382 -6.907 1.00 67.94 85 ARG A CA 1
ATOM 664 C C . ARG A 1 85 ? 15.563 1.996 -7.493 1.00 67.94 85 ARG A C 1
ATOM 666 O O . ARG A 1 85 ? 15.394 1.793 -8.692 1.00 67.94 85 ARG A O 1
ATOM 673 N N . GLU A 1 86 ? 16.062 1.079 -6.664 1.00 65.31 86 GLU A N 1
ATOM 674 C CA . GLU A 1 86 ? 16.637 -0.198 -7.121 1.00 65.31 86 GLU A CA 1
ATOM 675 C C . GLU A 1 86 ? 15.618 -1.337 -7.251 1.00 65.31 86 GLU A C 1
ATOM 677 O O . GLU A 1 86 ? 15.853 -2.283 -8.006 1.00 65.31 86 GLU A O 1
ATOM 682 N N . ASN A 1 87 ? 14.501 -1.248 -6.529 1.00 74.81 87 ASN A N 1
ATOM 683 C CA . ASN A 1 87 ? 13.413 -2.220 -6.531 1.00 74.81 87 ASN A CA 1
ATOM 684 C C . ASN A 1 87 ? 12.045 -1.520 -6.422 1.00 74.81 87 ASN A C 1
ATOM 686 O O . ASN A 1 87 ? 11.959 -0.341 -6.055 1.00 74.81 87 ASN A O 1
ATOM 690 N N . HIS A 1 88 ? 10.982 -2.252 -6.759 1.00 79.62 88 HIS A N 1
ATOM 691 C CA . HIS A 1 88 ? 9.599 -1.799 -6.637 1.00 79.62 88 HIS A CA 1
ATOM 692 C C . HIS A 1 88 ? 9.257 -1.391 -5.200 1.00 79.62 88 HIS A C 1
ATOM 694 O O . HIS A 1 88 ? 8.610 -0.368 -5.034 1.00 79.62 88 HIS A O 1
ATOM 700 N N . GLU A 1 89 ? 9.764 -2.079 -4.169 1.00 83.19 89 GLU A N 1
ATOM 701 C CA . GLU A 1 89 ? 9.534 -1.721 -2.758 1.00 83.19 89 GLU A CA 1
ATOM 702 C C . GLU A 1 89 ? 9.994 -0.293 -2.429 1.00 83.19 89 GLU A C 1
ATOM 704 O O . GLU A 1 89 ? 9.231 0.513 -1.898 1.00 83.19 89 GLU A O 1
ATOM 709 N N . ALA A 1 90 ? 11.230 0.069 -2.792 1.00 82.44 90 ALA A N 1
ATOM 710 C CA . ALA A 1 90 ? 11.758 1.410 -2.555 1.00 82.44 90 ALA A CA 1
ATOM 711 C C . ALA A 1 90 ? 10.996 2.475 -3.356 1.00 82.44 90 ALA A C 1
ATOM 713 O O . ALA A 1 90 ? 10.952 3.644 -2.958 1.00 82.44 90 ALA A O 1
ATOM 714 N N . PHE A 1 91 ? 10.409 2.093 -4.493 1.00 83.75 91 PHE A N 1
ATOM 715 C CA . PHE A 1 91 ? 9.541 2.984 -5.248 1.00 83.75 91 PHE A CA 1
ATOM 716 C C . PHE A 1 91 ? 8.143 3.098 -4.620 1.00 83.75 91 PHE A C 1
ATOM 718 O O . PHE A 1 91 ? 7.642 4.218 -4.515 1.00 83.75 91 PHE A O 1
ATOM 725 N N . SER A 1 92 ? 7.564 2.002 -4.117 1.00 87.44 92 SER A N 1
ATOM 726 C CA . SER A 1 92 ? 6.322 1.996 -3.333 1.00 87.44 92 SER A CA 1
ATOM 727 C C . SER A 1 92 ? 6.452 2.929 -2.129 1.00 87.44 92 SER A C 1
ATOM 729 O O . SER A 1 92 ? 5.653 3.849 -1.972 1.00 87.44 92 SER A O 1
ATOM 731 N N . GLU A 1 93 ? 7.520 2.786 -1.340 1.00 89.75 93 GLU A N 1
ATOM 732 C CA . GLU A 1 93 ? 7.813 3.638 -0.179 1.00 89.75 93 GLU A CA 1
ATOM 733 C C . GLU A 1 93 ? 7.877 5.124 -0.553 1.00 89.75 93 GLU A C 1
ATOM 735 O O . GLU A 1 93 ? 7.310 5.977 0.133 1.00 89.75 93 GLU A O 1
ATOM 740 N N . TYR A 1 94 ? 8.538 5.444 -1.669 1.00 87.75 94 TYR A N 1
ATOM 741 C CA . TYR A 1 94 ? 8.626 6.815 -2.155 1.00 87.75 94 TYR A CA 1
ATOM 742 C C . TYR A 1 94 ? 7.252 7.374 -2.536 1.00 87.75 94 TYR A C 1
ATOM 744 O O . TYR A 1 94 ? 6.907 8.476 -2.106 1.00 87.75 94 TYR A O 1
ATOM 752 N N . VAL A 1 95 ? 6.470 6.631 -3.320 1.00 88.62 95 VAL A N 1
ATOM 753 C CA . VAL A 1 95 ? 5.140 7.061 -3.766 1.00 88.62 95 VAL A CA 1
ATOM 754 C C . VAL A 1 95 ? 4.215 7.272 -2.569 1.00 88.62 95 VAL A C 1
ATOM 756 O O . VAL A 1 95 ? 3.551 8.306 -2.486 1.00 88.62 95 VAL A O 1
ATOM 759 N N . ILE A 1 96 ? 4.222 6.349 -1.608 1.00 91.00 96 ILE A N 1
ATOM 760 C CA . ILE A 1 96 ? 3.367 6.425 -0.423 1.00 91.00 96 ILE A CA 1
ATOM 761 C C . ILE A 1 96 ? 3.714 7.658 0.420 1.00 91.00 96 ILE A C 1
ATOM 763 O O . ILE A 1 96 ? 2.845 8.490 0.687 1.00 91.00 96 ILE A O 1
ATOM 767 N N . ARG A 1 97 ? 4.996 7.841 0.754 1.00 90.88 97 ARG A N 1
ATOM 768 C CA . ARG A 1 97 ? 5.439 8.941 1.624 1.00 90.88 97 ARG A CA 1
ATOM 769 C C . ARG A 1 97 ? 5.446 10.318 0.968 1.00 90.88 97 ARG A C 1
ATOM 771 O O . ARG A 1 97 ? 5.334 11.311 1.671 1.00 90.88 97 ARG A O 1
ATOM 778 N N . ASN A 1 98 ? 5.626 10.408 -0.351 1.00 86.50 98 ASN A N 1
ATOM 779 C CA . ASN A 1 98 ? 5.853 11.696 -1.023 1.00 86.50 98 ASN A CA 1
ATOM 780 C C . ASN A 1 98 ? 4.728 12.086 -1.983 1.00 86.50 98 ASN A C 1
ATOM 782 O O . ASN A 1 98 ? 4.507 13.270 -2.204 1.00 86.50 98 ASN A O 1
ATOM 786 N N . CYS A 1 99 ? 4.021 11.131 -2.593 1.00 87.06 99 CYS A N 1
ATOM 787 C CA . CYS A 1 99 ? 2.921 11.452 -3.505 1.00 87.06 99 CYS A CA 1
ATOM 788 C C . CYS A 1 99 ? 1.576 11.461 -2.779 1.00 87.06 99 CYS A C 1
ATOM 790 O O . CYS A 1 99 ? 0.808 12.403 -2.964 1.00 87.06 99 CYS A O 1
ATOM 792 N N . PHE A 1 100 ? 1.287 10.449 -1.954 1.00 89.06 100 PHE A N 1
ATOM 793 C CA . PHE A 1 100 ? 0.000 10.380 -1.254 1.00 89.06 100 PHE A CA 1
ATOM 794 C C . PHE A 1 100 ? -0.041 11.285 -0.028 1.00 89.06 100 PHE A C 1
ATOM 796 O O . PHE A 1 100 ? -0.973 12.079 0.081 1.00 89.06 100 PHE A O 1
ATOM 803 N N . ALA A 1 101 ? 0.996 11.271 0.816 1.00 87.00 101 ALA A N 1
ATOM 804 C CA . ALA A 1 101 ? 1.037 12.146 1.990 1.00 87.00 101 ALA A CA 1
ATOM 805 C C . ALA A 1 101 ? 1.030 13.646 1.632 1.00 87.00 101 ALA A C 1
ATOM 807 O O . ALA A 1 101 ? 0.461 14.454 2.357 1.00 87.00 101 ALA A O 1
ATOM 808 N N . SER A 1 102 ? 1.617 14.037 0.493 1.00 86.56 102 SER A N 1
ATOM 809 C CA . SER A 1 102 ? 1.627 15.437 0.033 1.00 86.56 102 SER A CA 1
ATOM 810 C C . SER A 1 102 ? 0.389 15.843 -0.777 1.00 86.56 102 SER A C 1
ATOM 812 O O . SER A 1 102 ? 0.246 17.015 -1.134 1.00 86.56 102 SER A O 1
ATOM 814 N N . ASN A 1 103 ? -0.516 14.914 -1.096 1.00 90.44 103 ASN A N 1
ATOM 815 C CA . ASN A 1 103 ? -1.754 15.244 -1.793 1.00 90.44 103 ASN A CA 1
ATOM 816 C C . ASN A 1 103 ? -2.778 15.798 -0.794 1.00 90.44 103 ASN A C 1
ATOM 818 O O . ASN A 1 103 ? -3.331 15.061 0.017 1.00 90.44 103 ASN A O 1
ATOM 822 N N . GLY A 1 104 ? -3.077 17.096 -0.898 1.00 89.75 104 GLY A N 1
ATOM 823 C CA . GLY A 1 104 ? -3.947 17.791 0.055 1.00 89.75 104 GLY A CA 1
ATOM 824 C C . GLY A 1 104 ? -5.375 17.242 0.167 1.00 89.75 104 GLY A C 1
ATOM 825 O O . GLY A 1 104 ? -5.998 17.429 1.206 1.00 89.75 104 GLY A O 1
ATOM 826 N N . ASN A 1 105 ? -5.912 16.565 -0.854 1.00 91.25 105 ASN A N 1
ATOM 827 C CA . ASN A 1 105 ? -7.231 15.928 -0.749 1.00 91.25 105 ASN A CA 1
ATOM 828 C C . ASN A 1 105 ? -7.169 14.611 0.023 1.00 91.25 105 ASN A C 1
ATOM 830 O O . ASN A 1 105 ? -8.034 14.348 0.855 1.00 91.25 105 ASN A O 1
ATOM 834 N N . ILE A 1 106 ? -6.139 13.807 -0.235 1.00 92.19 106 ILE A N 1
ATOM 835 C CA . ILE A 1 106 ? -5.923 12.527 0.443 1.00 92.19 106 ILE A CA 1
ATOM 836 C C . ILE A 1 106 ? -5.568 12.773 1.910 1.00 92.19 106 ILE A C 1
ATOM 838 O O . ILE A 1 106 ? -6.177 12.172 2.788 1.00 92.19 106 ILE A O 1
ATOM 842 N N . ALA A 1 107 ? -4.649 13.704 2.174 1.00 91.25 107 ALA A N 1
ATOM 843 C CA . ALA A 1 107 ? -4.268 14.106 3.523 1.00 91.25 107 ALA A CA 1
ATOM 844 C C . ALA A 1 107 ? -5.486 14.565 4.340 1.00 91.25 107 ALA A C 1
ATOM 846 O O . ALA A 1 107 ? -5.737 14.048 5.423 1.00 91.25 107 ALA A O 1
ATOM 847 N N . ARG A 1 108 ? -6.326 15.435 3.765 1.00 92.38 108 ARG A N 1
ATOM 848 C CA . ARG A 1 108 ? -7.563 15.888 4.416 1.00 92.38 108 ARG A CA 1
ATOM 849 C C . ARG A 1 108 ? -8.515 14.735 4.740 1.00 92.38 108 ARG A C 1
ATOM 851 O O . ARG A 1 108 ? -9.098 14.717 5.812 1.00 92.38 108 ARG A O 1
ATOM 858 N N . LYS A 1 109 ? -8.661 13.754 3.844 1.00 91.88 109 LYS A N 1
ATOM 859 C CA . LYS A 1 109 ? -9.507 12.572 4.088 1.00 91.88 109 LYS A CA 1
ATOM 860 C C . LYS A 1 109 ? -8.973 11.695 5.217 1.00 91.88 109 LYS A C 1
ATOM 862 O O . LYS A 1 109 ? -9.771 11.157 5.972 1.00 91.88 109 LYS A O 1
ATOM 867 N N . VAL A 1 110 ? -7.652 11.562 5.351 1.00 92.12 110 VAL A N 1
ATOM 868 C CA . VAL A 1 110 ? -7.045 10.852 6.489 1.00 92.12 110 VAL A CA 1
ATOM 869 C C . VAL A 1 110 ? -7.388 11.562 7.802 1.00 92.12 110 VAL A C 1
ATOM 871 O O . VAL A 1 110 ? -7.834 10.914 8.747 1.00 92.12 110 VAL A O 1
ATOM 874 N N . GLU A 1 111 ? -7.273 12.889 7.845 1.00 92.38 111 GLU A N 1
ATOM 875 C CA . GLU A 1 111 ? -7.637 13.678 9.028 1.00 92.38 111 GLU A CA 1
ATOM 876 C C . GLU A 1 111 ? -9.141 13.593 9.342 1.00 92.38 111 GLU A C 1
ATOM 878 O O . GLU A 1 111 ? -9.520 13.364 10.488 1.00 92.38 111 GLU A O 1
ATOM 883 N N . GLU A 1 112 ? -10.008 13.742 8.336 1.00 90.44 112 GLU A N 1
ATOM 884 C CA . GLU A 1 112 ? -11.468 13.760 8.500 1.00 90.44 112 GLU A CA 1
ATOM 885 C C . GLU A 1 112 ? -12.057 12.384 8.852 1.00 90.44 112 GLU A C 1
ATOM 887 O O . GLU A 1 112 ? -12.964 12.302 9.681 1.00 90.44 112 GLU A O 1
ATOM 892 N N . GLU A 1 113 ? -11.577 11.306 8.224 1.00 87.69 113 GLU A N 1
ATOM 893 C CA . GLU A 1 113 ? -12.127 9.955 8.408 1.00 87.69 113 GLU A CA 1
ATOM 894 C C . GLU A 1 113 ? -11.493 9.211 9.588 1.00 87.69 113 GLU A C 1
ATOM 896 O O . GLU A 1 113 ? -12.172 8.410 10.233 1.00 87.69 113 GLU A O 1
ATOM 901 N N . LEU A 1 114 ? -10.205 9.448 9.865 1.00 87.94 114 LEU A N 1
ATOM 902 C CA . LEU A 1 114 ? -9.431 8.670 10.840 1.00 87.94 114 LEU A CA 1
ATOM 903 C C . LEU A 1 114 ? -8.936 9.504 12.028 1.00 87.94 114 LEU A C 1
ATOM 905 O O . LEU A 1 114 ? -8.540 8.925 13.038 1.00 87.94 114 LEU A O 1
ATOM 909 N N . GLY A 1 115 ? -8.950 10.839 11.939 1.00 89.81 115 GLY A N 1
ATOM 910 C CA . GLY A 1 115 ? -8.425 11.711 12.994 1.00 89.81 115 GLY A CA 1
ATOM 911 C C . GLY A 1 115 ? -6.917 11.558 13.217 1.00 89.81 115 GLY A C 1
ATOM 912 O O . GLY A 1 115 ? -6.446 11.786 14.330 1.00 89.81 115 GLY A O 1
ATOM 913 N N . GLN A 1 116 ? -6.174 11.127 12.193 1.00 90.38 116 GLN A N 1
ATOM 914 C CA . GLN A 1 116 ? -4.731 10.869 12.264 1.00 90.38 116 GLN A CA 1
ATOM 915 C C . GLN A 1 116 ? -3.935 11.893 11.466 1.00 90.38 116 GLN A C 1
ATOM 917 O O . GLN A 1 116 ? -4.438 12.437 10.485 1.00 90.38 116 GLN A O 1
ATOM 922 N N . ASP A 1 117 ? -2.677 12.103 11.861 1.00 92.69 117 ASP A N 1
ATOM 923 C CA . ASP A 1 117 ? -1.721 12.842 11.039 1.00 92.69 117 ASP A CA 1
ATOM 924 C C . ASP A 1 117 ? -1.468 12.053 9.736 1.00 92.69 117 ASP A C 1
ATOM 926 O O . ASP A 1 117 ? -1.051 10.888 9.796 1.00 92.69 117 ASP A O 1
ATOM 930 N N . PRO A 1 118 ? -1.710 12.648 8.554 1.00 92.38 118 PRO A N 1
ATOM 931 C CA . PRO A 1 118 ? -1.455 12.008 7.270 1.00 92.38 118 PRO A CA 1
ATOM 932 C C . PRO A 1 118 ? -0.018 11.525 7.097 1.00 92.38 118 PRO A C 1
ATOM 934 O O . PRO A 1 118 ? 0.202 10.488 6.471 1.00 92.38 118 PRO A O 1
ATOM 937 N N . VAL A 1 119 ? 0.961 12.258 7.628 1.00 92.38 119 VAL A N 1
ATOM 938 C CA . VAL A 1 119 ? 2.379 11.913 7.494 1.00 92.38 119 VAL A CA 1
ATOM 939 C C . VAL A 1 119 ? 2.673 10.623 8.253 1.00 92.38 119 VAL A C 1
ATOM 941 O O . VAL A 1 119 ? 3.204 9.682 7.662 1.00 92.38 119 VAL A O 1
ATOM 944 N N . ASP A 1 120 ? 2.256 10.544 9.516 1.00 92.88 120 ASP A N 1
ATOM 945 C CA . ASP A 1 120 ? 2.447 9.355 10.353 1.00 92.88 120 ASP A CA 1
ATOM 946 C C . ASP A 1 120 ? 1.635 8.161 9.842 1.00 92.88 120 ASP A C 1
ATOM 948 O O . ASP A 1 120 ? 2.103 7.018 9.874 1.00 92.88 120 ASP A O 1
ATOM 952 N N . PHE A 1 121 ? 0.423 8.414 9.340 1.00 93.44 121 PHE A N 1
ATOM 953 C CA . PHE A 1 121 ? -0.410 7.389 8.724 1.00 93.44 121 PHE A CA 1
ATOM 954 C C . PHE A 1 121 ? 0.304 6.771 7.520 1.00 93.44 121 PHE A C 1
ATOM 956 O O . PHE A 1 121 ? 0.548 5.565 7.501 1.00 93.44 121 PHE A O 1
ATOM 963 N N . PHE A 1 122 ? 0.698 7.580 6.532 1.00 94.69 122 PHE A N 1
ATOM 964 C CA . PHE A 1 122 ? 1.356 7.070 5.329 1.00 94.69 122 PHE A CA 1
ATOM 965 C C . PHE A 1 122 ? 2.751 6.502 5.599 1.00 94.69 122 PHE A C 1
ATOM 967 O O . PHE A 1 122 ? 3.184 5.620 4.856 1.00 94.69 122 PHE A O 1
ATOM 974 N N . ASP A 1 123 ? 3.437 6.931 6.659 1.00 93.69 123 ASP A N 1
ATOM 975 C CA . ASP A 1 123 ? 4.679 6.290 7.083 1.00 93.69 123 ASP A CA 1
ATOM 976 C C . ASP A 1 123 ? 4.448 4.837 7.525 1.00 93.69 123 ASP A C 1
ATOM 978 O O . ASP A 1 123 ? 5.111 3.927 7.022 1.00 93.69 123 ASP A O 1
ATOM 982 N N . GLN A 1 124 ? 3.437 4.595 8.368 1.00 92.88 124 GLN A N 1
ATOM 983 C CA . GLN A 1 124 ? 3.048 3.240 8.775 1.00 92.88 124 GLN A CA 1
ATOM 984 C C . GLN A 1 124 ? 2.638 2.387 7.571 1.00 92.88 124 GLN A C 1
ATOM 986 O O . GLN A 1 124 ? 3.095 1.252 7.434 1.00 92.88 124 GLN A O 1
ATOM 991 N N . ILE A 1 125 ? 1.838 2.946 6.657 1.00 92.19 125 ILE A N 1
ATOM 992 C CA . ILE A 1 125 ? 1.440 2.256 5.423 1.00 92.19 125 ILE A CA 1
ATOM 993 C C . ILE A 1 125 ? 2.659 1.871 4.583 1.00 92.19 125 ILE A C 1
ATOM 995 O O . ILE A 1 125 ? 2.725 0.748 4.090 1.00 92.19 125 ILE A O 1
ATOM 999 N N . ALA A 1 126 ? 3.640 2.765 4.435 1.00 92.00 126 ALA A N 1
ATOM 1000 C CA . ALA A 1 126 ? 4.848 2.483 3.668 1.00 92.00 126 ALA A CA 1
ATOM 1001 C C . ALA A 1 126 ? 5.662 1.338 4.289 1.00 92.00 126 ALA A C 1
ATOM 1003 O O . ALA A 1 126 ? 6.165 0.479 3.564 1.00 92.00 126 ALA A O 1
ATOM 1004 N N . LEU A 1 127 ? 5.760 1.288 5.620 1.00 91.50 127 LEU A N 1
ATOM 1005 C CA . LEU A 1 127 ? 6.429 0.196 6.332 1.00 91.50 127 LEU A CA 1
ATOM 1006 C C . LEU A 1 127 ? 5.702 -1.144 6.148 1.00 91.50 127 LEU A C 1
ATOM 1008 O O . LEU A 1 127 ? 6.353 -2.167 5.937 1.00 91.50 127 LEU A O 1
ATOM 1012 N N . MET A 1 128 ? 4.367 -1.142 6.190 1.00 89.25 128 MET A N 1
ATOM 1013 C CA . MET A 1 128 ? 3.542 -2.337 5.971 1.00 89.25 128 MET A CA 1
ATOM 1014 C C . MET A 1 128 ? 3.655 -2.849 4.532 1.00 89.25 128 MET A C 1
ATOM 1016 O O . MET A 1 128 ? 3.934 -4.024 4.317 1.00 89.25 128 MET A O 1
ATOM 1020 N N . ALA A 1 129 ? 3.500 -1.953 3.558 1.00 86.44 129 ALA A N 1
ATOM 1021 C CA . ALA A 1 129 ? 3.529 -2.246 2.127 1.00 86.44 129 ALA A CA 1
ATOM 1022 C C . ALA A 1 129 ? 4.886 -2.768 1.623 1.00 86.44 129 ALA A C 1
ATOM 1024 O O . ALA A 1 129 ? 4.941 -3.394 0.572 1.00 86.44 129 ALA A O 1
ATOM 1025 N N . THR A 1 130 ? 5.980 -2.496 2.342 1.00 86.88 130 THR A N 1
ATOM 1026 C CA . THR A 1 130 ? 7.348 -2.861 1.926 1.00 86.88 130 THR A CA 1
ATOM 1027 C C . THR A 1 130 ? 7.984 -3.958 2.777 1.00 86.88 130 THR A C 1
ATOM 1029 O O . THR A 1 130 ? 9.202 -4.117 2.764 1.00 86.88 130 THR A O 1
ATOM 1032 N N . GLY A 1 131 ? 7.192 -4.682 3.576 1.00 84.69 131 GLY A N 1
ATOM 1033 C CA . GLY A 1 131 ? 7.698 -5.781 4.408 1.00 84.69 131 GLY A CA 1
ATOM 1034 C C . GLY A 1 131 ? 8.620 -5.339 5.553 1.00 84.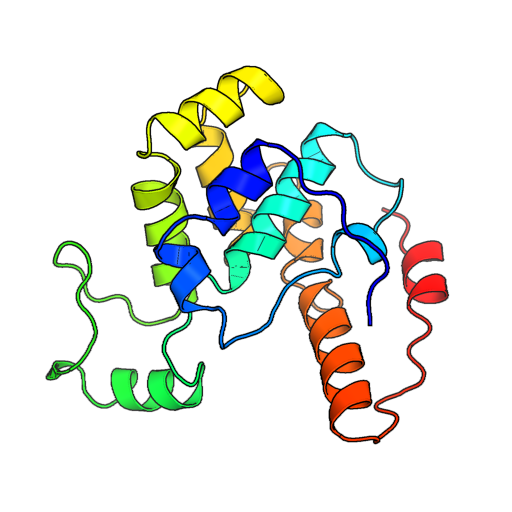69 131 GLY A C 1
ATOM 1035 O O . GLY A 1 131 ? 9.241 -6.162 6.223 1.00 84.69 131 GLY A O 1
ATOM 1036 N N . LYS A 1 132 ? 8.694 -4.036 5.848 1.00 87.44 132 LYS A N 1
ATOM 1037 C CA . LYS A 1 132 ? 9.487 -3.454 6.945 1.00 87.44 132 LYS A CA 1
ATOM 1038 C C . LYS A 1 132 ? 8.713 -3.479 8.267 1.00 87.44 132 LYS A C 1
ATOM 1040 O O . LYS A 1 132 ? 8.775 -2.548 9.070 1.00 87.44 132 LYS A O 1
ATOM 1045 N N . SER A 1 133 ? 7.972 -4.558 8.513 1.00 83.94 133 SER A N 1
ATOM 1046 C CA . SER A 1 133 ? 7.012 -4.654 9.618 1.00 83.94 133 SER A CA 1
ATOM 1047 C C . SER A 1 133 ? 7.668 -4.626 11.001 1.00 83.94 133 SER A C 1
ATOM 1049 O O . SER A 1 133 ? 7.021 -4.258 11.973 1.00 83.94 133 SER A O 1
ATOM 1051 N N . SER A 1 134 ? 8.964 -4.942 11.103 1.00 86.19 134 SER A N 1
ATOM 1052 C CA . SER A 1 134 ? 9.736 -4.864 12.354 1.00 86.19 134 SER A CA 1
ATOM 1053 C C . SER A 1 134 ? 9.841 -3.454 12.943 1.00 86.19 134 SER A C 1
ATOM 1055 O O . SER A 1 134 ? 10.191 -3.315 14.110 1.00 86.19 134 SER A O 1
ATOM 1057 N N . PHE A 1 135 ? 9.584 -2.417 12.142 1.00 86.69 135 PHE A N 1
ATOM 1058 C CA . PHE A 1 135 ? 9.613 -1.018 12.575 1.00 86.69 135 PHE A CA 1
ATOM 1059 C C . PHE A 1 135 ? 8.244 -0.502 13.035 1.00 86.69 135 PHE A C 1
ATOM 1061 O O . PHE A 1 135 ? 8.147 0.629 13.504 1.00 86.69 135 PHE A O 1
ATOM 1068 N N . LEU A 1 136 ? 7.190 -1.311 12.905 1.00 86.19 136 LEU A N 1
ATOM 1069 C CA . LEU A 1 136 ? 5.857 -0.975 13.392 1.00 86.19 136 LEU A CA 1
ATOM 1070 C C . LEU A 1 136 ? 5.743 -1.313 14.878 1.00 86.19 136 LEU A C 1
ATOM 1072 O O . LEU A 1 136 ? 6.265 -2.326 15.337 1.00 86.19 136 LEU A O 1
ATOM 1076 N N . GLU A 1 137 ? 4.959 -0.526 15.611 1.00 86.56 137 GLU A N 1
ATOM 1077 C CA . GLU A 1 137 ? 4.560 -0.864 16.984 1.00 86.56 137 GLU A CA 1
ATOM 1078 C C . GLU A 1 137 ? 3.793 -2.198 17.041 1.00 86.56 137 GLU A C 1
ATOM 1080 O O . GLU A 1 137 ? 3.916 -2.965 17.995 1.00 86.56 137 GLU A O 1
ATOM 1085 N N . LYS A 1 138 ? 3.043 -2.504 15.974 1.00 87.12 138 LYS A N 1
ATOM 1086 C CA . LYS A 1 138 ? 2.290 -3.747 15.779 1.00 87.12 138 LYS A CA 1
ATOM 1087 C C . LYS A 1 138 ? 2.818 -4.501 14.546 1.00 87.12 138 LYS A C 1
ATOM 1089 O O . LYS A 1 138 ? 2.206 -4.416 13.479 1.00 87.12 138 LYS A O 1
ATOM 1094 N N . PRO A 1 139 ? 3.931 -5.255 14.653 1.00 86.19 139 PRO A N 1
ATOM 1095 C CA . PRO A 1 139 ? 4.545 -5.931 13.506 1.00 86.19 139 PRO A CA 1
ATOM 1096 C C . PRO A 1 139 ? 3.617 -6.912 12.790 1.00 86.19 139 PRO A C 1
ATOM 1098 O O . PRO A 1 139 ? 3.706 -7.063 11.572 1.00 86.19 139 PRO A O 1
ATOM 1101 N N . TYR A 1 140 ? 2.696 -7.536 13.530 1.00 82.62 140 TYR A N 1
ATOM 1102 C CA . TYR A 1 140 ? 1.731 -8.480 12.973 1.00 82.62 140 TYR A CA 1
ATOM 1103 C C . TYR A 1 140 ? 0.865 -7.849 11.877 1.00 82.62 140 TYR A C 1
ATOM 1105 O O . TYR A 1 140 ? 0.542 -8.538 10.923 1.00 82.62 140 TYR A O 1
ATOM 1113 N N . LEU A 1 141 ? 0.561 -6.544 11.940 1.00 84.31 141 LEU A N 1
ATOM 1114 C CA . LEU A 1 141 ? -0.231 -5.866 10.907 1.00 84.31 141 LEU A CA 1
ATOM 1115 C C . LEU A 1 141 ? 0.479 -5.855 9.550 1.00 84.31 141 LEU A C 1
ATOM 1117 O O . LEU A 1 141 ? -0.163 -6.022 8.518 1.00 84.31 141 LEU A O 1
ATOM 1121 N N . GLY A 1 142 ? 1.799 -5.657 9.540 1.00 83.44 142 GLY A N 1
ATOM 1122 C CA . GLY A 1 142 ? 2.580 -5.700 8.306 1.00 83.44 142 GLY A CA 1
ATOM 1123 C C . GLY A 1 142 ? 2.759 -7.125 7.778 1.00 83.44 142 GLY A C 1
ATOM 1124 O O . GLY A 1 142 ? 2.707 -7.326 6.569 1.00 83.44 142 GLY A O 1
ATOM 1125 N N . GLN A 1 143 ? 2.855 -8.118 8.670 1.00 82.94 143 GLN A N 1
ATOM 1126 C CA . GLN A 1 143 ? 2.915 -9.539 8.299 1.00 82.94 143 GLN A CA 1
ATOM 1127 C C . GLN A 1 143 ? 1.637 -10.035 7.609 1.00 82.94 143 GLN A C 1
ATOM 1129 O O . GLN A 1 143 ? 1.699 -10.988 6.839 1.00 82.94 143 GLN A O 1
ATOM 1134 N N . LEU A 1 144 ? 0.493 -9.375 7.840 1.00 79.81 144 LEU A N 1
ATOM 1135 C CA . LEU A 1 144 ? -0.744 -9.663 7.103 1.00 79.81 144 LEU A CA 1
ATOM 1136 C C . LEU A 1 144 ? -0.632 -9.329 5.610 1.00 79.81 144 LEU A C 1
ATOM 1138 O O . LEU A 1 144 ? -1.349 -9.921 4.804 1.00 79.81 144 LEU A O 1
ATOM 1142 N N . ILE A 1 145 ? 0.228 -8.372 5.252 1.00 78.62 145 ILE A N 1
ATOM 1143 C CA . ILE A 1 145 ? 0.440 -7.921 3.872 1.00 78.62 145 ILE A CA 1
ATOM 1144 C C . ILE A 1 145 ? 1.658 -8.593 3.249 1.00 78.62 145 ILE A C 1
ATOM 1146 O O . ILE A 1 145 ? 1.583 -9.014 2.103 1.00 78.62 145 ILE A O 1
ATOM 1150 N N . SER A 1 146 ? 2.756 -8.699 3.999 1.00 76.06 146 SER A N 1
ATOM 1151 C CA . SER A 1 146 ? 4.020 -9.261 3.529 1.00 76.06 146 SER A CA 1
ATOM 1152 C C . SER A 1 146 ? 4.607 -10.190 4.593 1.00 76.06 146 SER A C 1
ATOM 1154 O O . SER A 1 146 ? 5.199 -9.748 5.581 1.00 76.06 146 SER A O 1
ATOM 1156 N N . GLY A 1 147 ? 4.403 -11.493 4.411 1.00 71.88 147 GLY A N 1
ATOM 1157 C CA . GLY A 1 147 ? 4.732 -12.541 5.373 1.00 71.88 147 GLY A CA 1
ATOM 1158 C C . GLY A 1 147 ? 4.799 -13.932 4.733 1.00 71.88 147 GLY A C 1
ATOM 1159 O O . GLY A 1 147 ? 4.619 -14.105 3.532 1.00 71.88 147 GLY A O 1
ATOM 1160 N N . ASP A 1 148 ? 5.077 -14.967 5.532 1.00 69.00 148 ASP A N 1
ATOM 1161 C CA . ASP A 1 148 ? 5.141 -16.341 5.003 1.00 69.00 148 ASP A CA 1
ATOM 1162 C C . ASP A 1 148 ? 3.763 -16.837 4.518 1.00 69.00 148 ASP A C 1
ATOM 1164 O O . ASP A 1 148 ? 3.669 -17.578 3.533 1.00 69.00 148 ASP A O 1
ATOM 1168 N N . ILE A 1 149 ? 2.700 -16.396 5.205 1.00 70.06 149 ILE A N 1
ATOM 1169 C CA . ILE A 1 149 ? 1.287 -16.587 4.861 1.00 70.06 149 ILE A CA 1
ATOM 1170 C C . ILE A 1 149 ? 0.619 -15.208 4.935 1.00 70.06 149 ILE A C 1
ATOM 1172 O O . ILE A 1 149 ? 0.211 -14.773 6.010 1.00 70.06 149 ILE A O 1
ATOM 1176 N N . ASP A 1 150 ? 0.541 -14.513 3.803 1.00 73.75 150 ASP A N 1
ATOM 1177 C CA . ASP A 1 150 ? -0.002 -13.157 3.699 1.00 73.75 150 ASP A CA 1
ATOM 1178 C C . ASP A 1 150 ? -1.191 -13.070 2.727 1.00 73.75 150 ASP A C 1
ATOM 1180 O O . ASP A 1 150 ? -1.512 -14.006 1.984 1.00 73.75 150 ASP A O 1
ATOM 1184 N N . ALA A 1 151 ? -1.898 -11.939 2.774 1.00 73.12 151 ALA A N 1
ATOM 1185 C CA . ALA A 1 151 ? -3.059 -11.698 1.928 1.00 73.12 151 ALA A CA 1
ATOM 1186 C C . ALA A 1 151 ? -2.699 -11.593 0.434 1.00 73.12 151 ALA A C 1
ATOM 1188 O O . ALA A 1 151 ? -3.535 -11.946 -0.401 1.00 73.12 151 ALA A O 1
ATOM 1189 N N . ASP A 1 152 ? -1.483 -11.149 0.098 1.00 74.19 152 ASP A N 1
ATOM 1190 C CA . ASP A 1 152 ? -1.008 -11.049 -1.288 1.00 74.19 152 ASP A CA 1
ATOM 1191 C C . ASP A 1 152 ? -0.865 -12.437 -1.929 1.00 74.19 152 ASP A C 1
ATOM 1193 O O . ASP A 1 152 ? -1.479 -12.720 -2.960 1.00 74.19 152 ASP A O 1
ATOM 1197 N N . ARG A 1 153 ? -0.181 -13.374 -1.264 1.00 74.50 153 ARG A N 1
ATOM 1198 C CA . ARG A 1 153 ? -0.031 -14.754 -1.751 1.00 74.50 153 ARG A CA 1
ATOM 1199 C C . ARG A 1 153 ? -1.367 -15.463 -1.899 1.00 74.50 153 ARG A C 1
ATOM 1201 O O . ARG A 1 153 ? -1.553 -16.214 -2.857 1.00 74.50 153 ARG A O 1
ATOM 1208 N N . ILE A 1 154 ? -2.299 -15.244 -0.969 1.00 75.88 154 ILE A N 1
ATOM 1209 C CA . ILE A 1 154 ? -3.643 -15.826 -1.058 1.00 75.88 154 ILE A CA 1
ATOM 1210 C C . ILE A 1 154 ? -4.397 -15.255 -2.274 1.00 75.88 154 ILE A C 1
ATOM 1212 O O . ILE A 1 154 ? -5.018 -16.030 -3.007 1.00 75.88 154 ILE A O 1
ATOM 1216 N N . ASP A 1 155 ? -4.317 -13.942 -2.539 1.00 73.50 155 ASP A N 1
ATOM 1217 C CA . ASP A 1 155 ? -4.911 -13.330 -3.743 1.00 73.50 155 ASP A CA 1
ATOM 1218 C C . ASP A 1 155 ? -4.294 -13.865 -5.018 1.00 73.50 155 ASP A C 1
ATOM 1220 O O . ASP A 1 155 ? -5.026 -14.314 -5.900 1.00 73.50 155 ASP A O 1
ATOM 1224 N N . PHE A 1 156 ? -2.968 -13.896 -5.082 1.00 74.12 156 PHE A N 1
ATOM 1225 C CA . PHE A 1 156 ? -2.237 -14.410 -6.222 1.00 74.12 156 PHE A CA 1
ATOM 1226 C C . PHE A 1 156 ? -2.637 -15.856 -6.549 1.00 74.12 156 PHE A C 1
ATOM 1228 O O . PHE A 1 156 ? -3.004 -16.160 -7.685 1.00 74.12 156 PHE A O 1
ATOM 1235 N N . LEU A 1 157 ? -2.656 -16.743 -5.549 1.00 74.19 157 LEU A N 1
ATOM 1236 C CA . LEU A 1 157 ? -2.992 -18.156 -5.740 1.00 74.19 157 LEU A CA 1
ATOM 1237 C C . LEU A 1 157 ? -4.435 -18.354 -6.211 1.00 74.19 157 LEU A C 1
ATOM 1239 O O . LEU A 1 157 ? -4.675 -19.104 -7.161 1.00 74.19 157 LEU A O 1
ATOM 1243 N N . LEU A 1 158 ? -5.401 -17.672 -5.589 1.00 74.38 158 LEU A N 1
ATOM 1244 C CA . LEU A 1 158 ? -6.803 -17.749 -6.005 1.00 74.38 158 LEU A CA 1
ATOM 1245 C C . LEU A 1 158 ? -7.011 -17.160 -7.406 1.00 74.38 158 LEU A C 1
ATOM 1247 O O . LEU A 1 158 ? -7.775 -17.711 -8.208 1.00 74.38 158 LEU A O 1
ATOM 1251 N N . ARG A 1 159 ? -6.306 -16.070 -7.720 1.00 74.31 159 ARG A N 1
ATOM 1252 C CA . ARG A 1 159 ? -6.378 -15.375 -9.005 1.00 74.31 159 ARG A CA 1
ATOM 1253 C C . ARG A 1 159 ? -5.832 -16.201 -10.145 1.00 74.31 159 ARG A C 1
ATOM 1255 O O . ARG A 1 159 ? -6.529 -16.369 -11.151 1.00 74.31 159 ARG A O 1
ATOM 1262 N N . ASP A 1 160 ? -4.632 -16.730 -9.993 1.00 74.56 160 ASP A N 1
ATOM 1263 C CA . ASP A 1 160 ? -3.992 -17.523 -11.033 1.00 74.56 160 ASP A CA 1
ATOM 1264 C C . ASP A 1 160 ? -4.698 -18.864 -11.214 1.00 74.56 160 ASP A C 1
ATOM 1266 O O . ASP A 1 160 ? -4.896 -19.303 -12.349 1.00 74.56 160 ASP A O 1
ATOM 1270 N N . SER A 1 161 ? -5.193 -19.467 -10.128 1.00 75.62 161 SER A N 1
ATOM 1271 C CA . SER A 1 161 ? -6.029 -20.673 -10.179 1.00 75.62 161 SER A CA 1
ATOM 1272 C C . SER A 1 161 ? -7.278 -20.462 -11.046 1.00 75.62 161 SER A C 1
ATOM 1274 O O . SER A 1 161 ? -7.571 -21.254 -11.946 1.00 75.62 161 SER A O 1
ATOM 1276 N N . TYR A 1 162 ? -7.974 -19.334 -10.858 1.00 74.56 162 TYR A N 1
ATOM 1277 C CA . TYR A 1 162 ? -9.160 -18.993 -11.645 1.00 74.56 162 TYR A CA 1
ATOM 1278 C C . TYR A 1 162 ? -8.854 -18.773 -13.134 1.00 74.56 162 TYR A C 1
ATOM 1280 O O . TYR A 1 162 ? -9.594 -19.262 -13.987 1.00 74.56 162 TYR A O 1
ATOM 1288 N N . HIS A 1 163 ? -7.784 -18.042 -13.465 1.00 73.50 163 HIS A N 1
ATOM 1289 C CA . HIS A 1 163 ? -7.470 -17.693 -14.857 1.00 73.50 163 HIS A CA 1
ATOM 1290 C C . HIS A 1 163 ? -6.820 -18.835 -15.644 1.00 73.50 163 HIS A C 1
ATOM 1292 O O . HIS A 1 163 ? -7.030 -18.939 -16.852 1.00 73.50 163 HIS A O 1
ATOM 1298 N N . THR A 1 164 ? -6.038 -19.692 -14.986 1.00 76.50 164 THR A N 1
ATOM 1299 C CA . THR A 1 164 ? -5.376 -20.834 -15.638 1.00 76.50 164 THR A CA 1
ATOM 1300 C C . THR A 1 164 ? -6.262 -22.077 -15.696 1.00 76.50 164 THR A C 1
ATOM 1302 O O . THR A 1 164 ? -5.966 -23.004 -16.449 1.00 76.50 164 THR A O 1
ATOM 1305 N N . GLY A 1 165 ? -7.348 -22.116 -14.913 1.00 72.62 165 GLY A N 1
ATOM 1306 C CA . GLY A 1 165 ? -8.199 -23.298 -14.764 1.00 72.62 165 GLY A CA 1
ATOM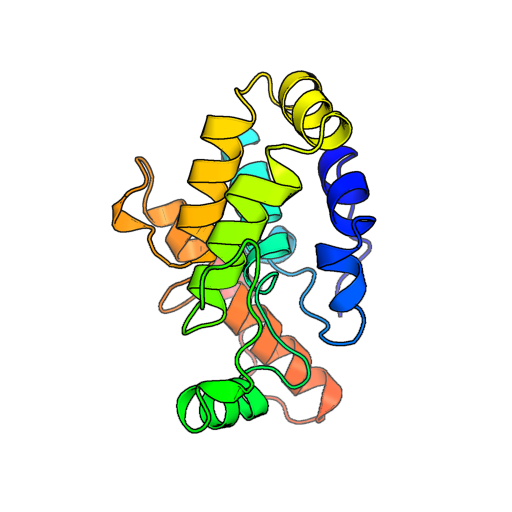 1307 C C . GLY A 1 165 ? -7.507 -24.455 -14.033 1.00 72.62 165 GLY A C 1
ATOM 1308 O O . GLY A 1 165 ? -8.034 -25.568 -14.007 1.00 72.62 165 GLY A O 1
ATOM 1309 N N . ILE A 1 166 ? -6.327 -24.210 -13.455 1.00 72.56 166 ILE A N 1
ATOM 1310 C CA . ILE A 1 166 ? -5.582 -25.169 -12.646 1.00 72.56 166 ILE A CA 1
ATOM 1311 C C . ILE A 1 166 ? -5.968 -24.929 -11.197 1.00 72.56 166 ILE A C 1
ATOM 1313 O O . ILE A 1 166 ? -5.744 -23.847 -10.672 1.00 72.56 166 ILE A O 1
ATOM 1317 N N . SER A 1 167 ? -6.483 -25.954 -10.522 1.00 64.62 167 SER A N 1
ATOM 1318 C CA . SER A 1 167 ? -6.722 -25.881 -9.082 1.00 64.62 167 SER A CA 1
ATOM 1319 C C . SER A 1 167 ? -5.372 -25.886 -8.348 1.00 64.62 167 SER A C 1
ATOM 1321 O O . SER A 1 167 ? -4.868 -26.947 -7.977 1.00 64.62 167 SER A O 1
ATOM 1323 N N . LEU A 1 168 ? -4.758 -24.709 -8.176 1.00 59.03 168 LEU A N 1
ATOM 1324 C CA . LEU A 1 168 ? -3.520 -24.490 -7.412 1.00 59.03 168 LEU A CA 1
ATOM 1325 C C . LEU A 1 168 ? -3.801 -24.649 -5.909 1.00 59.03 168 LEU A C 1
ATOM 1327 O O . LEU A 1 168 ? -3.785 -23.691 -5.150 1.00 59.03 168 LEU A O 1
ATOM 1331 N N . GLY A 1 169 ? -4.112 -25.881 -5.500 1.00 54.22 169 GLY A N 1
ATOM 1332 C CA . GLY A 1 169 ? -4.532 -26.217 -4.144 1.00 54.22 169 GLY A CA 1
ATOM 1333 C C . GLY A 1 169 ? -5.930 -25.682 -3.824 1.00 54.22 169 GLY A C 1
ATOM 1334 O O . GLY A 1 169 ? -6.241 -24.513 -4.019 1.00 54.22 169 GLY A O 1
ATOM 1335 N N . LEU A 1 170 ? -6.804 -26.540 -3.304 1.00 58.03 170 LEU A N 1
ATOM 1336 C CA . LEU A 1 170 ? -8.006 -26.093 -2.599 1.00 58.03 170 LEU A CA 1
ATOM 1337 C C . LEU A 1 170 ? -7.548 -25.484 -1.268 1.00 58.03 170 LEU A C 1
ATOM 1339 O O . LEU A 1 170 ? -7.610 -26.136 -0.230 1.00 58.03 170 LEU A O 1
ATOM 1343 N N . ILE A 1 171 ? -6.966 -24.287 -1.313 1.00 61.22 171 ILE A N 1
ATOM 1344 C CA . ILE A 1 171 ? -6.624 -23.548 -0.105 1.00 61.22 171 ILE A CA 1
ATOM 1345 C C . ILE A 1 171 ? -7.949 -23.050 0.449 1.00 61.22 171 ILE A C 1
ATOM 1347 O O . ILE A 1 171 ? -8.571 -22.148 -0.112 1.00 61.22 171 ILE A O 1
ATOM 1351 N N . ASP A 1 172 ? -8.405 -23.703 1.513 1.00 64.94 172 ASP A N 1
ATOM 1352 C CA . ASP A 1 172 ? -9.567 -23.266 2.268 1.00 64.94 172 ASP A CA 1
ATOM 1353 C C . ASP A 1 172 ? -9.173 -22.009 3.048 1.00 64.94 172 ASP A C 1
ATOM 1355 O O . ASP A 1 172 ? -8.656 -22.057 4.168 1.00 64.94 172 ASP A O 1
ATOM 1359 N N . VAL A 1 173 ? -9.329 -20.874 2.369 1.00 65.50 173 VAL A N 1
ATOM 1360 C CA . VAL A 1 173 ? -9.042 -19.552 2.912 1.00 65.50 173 VAL A CA 1
ATOM 1361 C C . VAL A 1 173 ? -9.873 -19.331 4.173 1.00 65.50 173 VAL A C 1
ATOM 1363 O O . VAL A 1 173 ? -9.319 -18.891 5.172 1.00 65.50 173 VAL A O 1
ATOM 1366 N N . ASP A 1 174 ? -11.137 -19.760 4.195 1.00 64.69 174 ASP A N 1
ATOM 1367 C CA . ASP A 1 174 ? -11.995 -19.636 5.375 1.00 64.69 174 ASP A CA 1
ATOM 1368 C C . ASP A 1 174 ? -11.409 -20.397 6.579 1.00 64.69 174 ASP A C 1
ATOM 1370 O O . ASP A 1 174 ? -11.376 -19.865 7.691 1.00 64.69 174 ASP A O 1
ATOM 1374 N N . GLN A 1 175 ? -10.871 -21.604 6.369 1.00 62.16 175 GLN A N 1
ATOM 1375 C CA . GLN A 1 175 ? -10.209 -22.379 7.424 1.00 62.16 175 GLN A CA 1
ATOM 1376 C C . GLN A 1 175 ? -8.917 -21.711 7.920 1.00 62.16 175 GLN A C 1
ATOM 1378 O O . GLN A 1 175 ? -8.677 -21.683 9.128 1.00 62.16 175 GLN A O 1
ATOM 1383 N N . ILE A 1 176 ? -8.070 -21.184 7.030 1.00 66.56 176 ILE A N 1
ATOM 1384 C CA . ILE A 1 176 ? -6.828 -20.498 7.433 1.00 66.56 176 ILE A CA 1
ATOM 1385 C C . ILE A 1 176 ? -7.164 -19.300 8.323 1.00 66.56 176 ILE A C 1
ATOM 1387 O O . ILE A 1 176 ? -6.615 -19.169 9.415 1.00 66.56 176 ILE A O 1
ATOM 1391 N N . ILE A 1 177 ? -8.140 -18.496 7.909 1.00 63.72 177 ILE A N 1
ATOM 1392 C CA . ILE A 1 177 ? -8.586 -17.297 8.622 1.00 63.72 177 ILE A CA 1
ATOM 1393 C C . ILE A 1 177 ? -9.177 -17.641 9.986 1.00 63.72 177 ILE A C 1
ATOM 1395 O O . ILE A 1 177 ? -8.844 -17.002 10.979 1.00 63.72 177 ILE A O 1
ATOM 1399 N N . GLN A 1 178 ? -10.024 -18.672 10.062 1.00 62.22 178 GLN A N 1
ATOM 1400 C CA . GLN A 1 178 ? -10.640 -19.097 11.324 1.00 62.22 178 GLN A CA 1
ATOM 1401 C C . GLN A 1 178 ? -9.623 -19.609 12.354 1.00 62.22 178 GLN A C 1
ATOM 1403 O O . GLN A 1 178 ? -9.911 -19.571 13.548 1.00 62.22 178 GLN A O 1
ATOM 1408 N N . ASN A 1 179 ? -8.456 -20.091 11.914 1.00 57.50 179 ASN A N 1
ATOM 1409 C CA . ASN A 1 179 ? -7.412 -20.619 12.800 1.00 57.50 179 ASN A CA 1
ATOM 1410 C C . ASN A 1 179 ? -6.233 -19.658 13.012 1.00 57.50 179 ASN A C 1
ATOM 1412 O O . ASN A 1 179 ? -5.356 -19.951 13.825 1.00 57.50 179 ASN A O 1
ATOM 1416 N N . LEU A 1 180 ? -6.211 -18.513 12.327 1.00 57.53 180 LEU A N 1
ATOM 1417 C CA . LEU A 1 180 ? -5.301 -17.408 12.616 1.00 57.53 180 LEU A CA 1
ATOM 1418 C C . LEU A 1 180 ? -5.795 -16.677 13.872 1.00 57.53 180 LEU A C 1
ATOM 1420 O O . LEU A 1 180 ? -6.494 -15.670 13.797 1.00 57.53 180 LEU A O 1
ATOM 1424 N N . SER A 1 181 ? -5.445 -17.202 15.049 1.00 45.44 181 SER A N 1
ATOM 1425 C CA . SER A 1 181 ? -5.547 -16.444 16.300 1.00 45.44 181 SER A CA 1
ATOM 1426 C C . SER A 1 181 ? -4.248 -15.685 16.548 1.00 45.44 181 SER A C 1
ATOM 1428 O O . SER A 1 181 ? -3.185 -16.307 16.625 1.00 45.44 181 SER A O 1
ATOM 1430 N N . ILE A 1 182 ? -4.351 -14.366 16.695 1.00 47.34 182 ILE A N 1
ATOM 1431 C CA . ILE A 1 182 ? -3.275 -13.488 17.175 1.00 47.34 182 ILE A CA 1
ATOM 1432 C C . ILE A 1 182 ? -3.315 -13.456 18.704 1.00 47.34 182 ILE A C 1
ATOM 1434 O O . ILE A 1 182 ? -4.438 -13.344 19.250 1.00 47.34 182 ILE A O 1
#

Secondary structure (DSSP, 8-state):
--------HHHHHHHHSHHHHTTTTS-----HHHH-SSSS-HHHHHHHHHHHHHGGGGPPTTTHHHHHHHHH-GGGPPEETTEE--SHHHHHHHIIIIIITT-HHHHHHHHHHH-S-HHHHHHHHHHHHTT-GGGSSSHHHHHTTSSSS-HHHHHHHHHHHHHH--------HHHHHHH---

Sequence (182 aa):
MHKTILLTPLQKELVETPQLQRLRSIQQLGLVDIVYPGALPQEDKVKVEVAGLLHDVGHSAYSHAVEDVLKRNPDIRPQYGGIIRENHEAFSEYVIRNCFASNGNIARKVEEELGQDPVDFFDQIALMATGKSSFLEKPYLGQLISGDIDADRIDFLLRDSYHTGISLGLIDVDQIIQNLSI

Foldseek 3Di:
DDDDDDDDPLRVVVCPDPLNVVCPVVDQDDQLCVLAPDPDDPLLSVLLRLLSSLLQSLADVVGVVVLVVCLVPVPPADADPNDGDNHSLSSSLCCLQPVQLPPPVSQVCCCVVPVDRSNVSSNSSSCLSNLVLVPDPHSVSSCCNPHPDHRRVVSVQVVCCVVVVPNSDPPPSVVVSVPPDD

pLDDT: mean 76.02, std 13.03, range [45.44, 94.69]